Protein AF-A0A950PGY0-F1 (afdb_monomer_lite)

pLDDT: mean 86.56, std 7.6, range [52.53, 96.88]

Structure (mmCIF, N/CA/C/O backbone):
data_AF-A0A950PGY0-F1
#
_entry.id   AF-A0A950PGY0-F1
#
loop_
_atom_site.group_PDB
_atom_site.id
_atom_site.type_symbol
_atom_site.label_atom_id
_atom_site.label_alt_id
_atom_site.label_comp_id
_atom_site.label_asym_id
_atom_site.label_entity_id
_atom_site.label_seq_id
_atom_site.pdbx_PDB_ins_code
_atom_site.Cartn_x
_atom_site.Cartn_y
_atom_site.Cartn_z
_atom_site.occupancy
_atom_site.B_iso_or_equiv
_atom_site.auth_seq_id
_atom_site.auth_comp_id
_atom_site.auth_asym_id
_atom_site.auth_atom_id
_atom_site.pdbx_PDB_model_num
ATOM 1 N N . MET A 1 1 ? 44.277 -2.950 -33.069 1.00 60.06 1 MET A N 1
ATOM 2 C CA . MET A 1 1 ? 42.801 -3.054 -33.060 1.00 60.06 1 MET A CA 1
ATOM 3 C C . MET A 1 1 ? 42.271 -2.045 -34.072 1.00 60.06 1 MET A C 1
ATOM 5 O O . MET A 1 1 ? 42.643 -0.885 -33.977 1.00 60.06 1 MET A O 1
ATOM 9 N N . SER A 1 2 ? 41.558 -2.483 -35.113 1.00 79.00 2 SER A N 1
ATOM 10 C CA . SER A 1 2 ? 41.194 -1.608 -36.241 1.00 79.00 2 SER A CA 1
ATOM 11 C C . SER A 1 2 ? 40.131 -0.586 -35.817 1.00 79.00 2 SER A C 1
ATOM 13 O O . SER A 1 2 ? 39.161 -0.954 -35.153 1.00 79.00 2 SER A O 1
ATOM 15 N N . THR A 1 3 ? 40.296 0.686 -36.189 1.00 82.88 3 THR A N 1
ATOM 16 C CA . THR A 1 3 ? 39.386 1.803 -35.841 1.00 82.88 3 THR A CA 1
ATOM 17 C C . THR A 1 3 ? 37.932 1.519 -36.223 1.00 82.88 3 THR A C 1
ATOM 19 O O . THR A 1 3 ? 37.006 1.916 -35.519 1.00 82.88 3 THR A O 1
ATOM 22 N N . ARG A 1 4 ? 37.729 0.739 -37.290 1.00 85.56 4 ARG A N 1
ATOM 23 C CA . ARG A 1 4 ? 36.413 0.286 -37.755 1.00 85.56 4 ARG A CA 1
ATOM 24 C C . ARG A 1 4 ? 35.698 -0.618 -36.747 1.00 85.56 4 ARG A C 1
ATOM 26 O O . ARG A 1 4 ? 34.493 -0.491 -36.573 1.00 85.56 4 ARG A O 1
ATOM 33 N N . THR A 1 5 ? 36.429 -1.506 -36.074 1.00 89.31 5 THR A N 1
ATOM 34 C CA . THR A 1 5 ? 35.877 -2.405 -35.047 1.00 89.31 5 THR A CA 1
ATOM 35 C C . THR A 1 5 ? 35.500 -1.626 -33.791 1.00 89.31 5 THR A C 1
ATOM 37 O O . THR A 1 5 ? 34.451 -1.879 -33.213 1.00 89.31 5 THR A O 1
ATOM 40 N N . LEU A 1 6 ? 36.312 -0.635 -33.408 1.00 89.75 6 LEU A N 1
ATOM 41 C CA . LEU A 1 6 ? 36.041 0.220 -32.251 1.00 89.75 6 LEU A CA 1
ATOM 42 C C . LEU A 1 6 ? 34.741 1.022 -32.431 1.00 89.75 6 LEU A C 1
ATOM 44 O O . LEU A 1 6 ? 33.899 1.030 -31.537 1.00 89.75 6 LEU A O 1
ATOM 48 N N . LEU A 1 7 ? 34.545 1.639 -33.601 1.00 92.12 7 LEU A N 1
ATOM 49 C CA . LEU A 1 7 ? 33.322 2.390 -33.910 1.00 92.12 7 LEU A CA 1
ATOM 50 C C . LEU A 1 7 ? 32.073 1.500 -33.903 1.00 92.12 7 LEU A C 1
ATOM 52 O O . LEU A 1 7 ? 31.039 1.900 -33.376 1.00 92.12 7 LEU A O 1
ATOM 56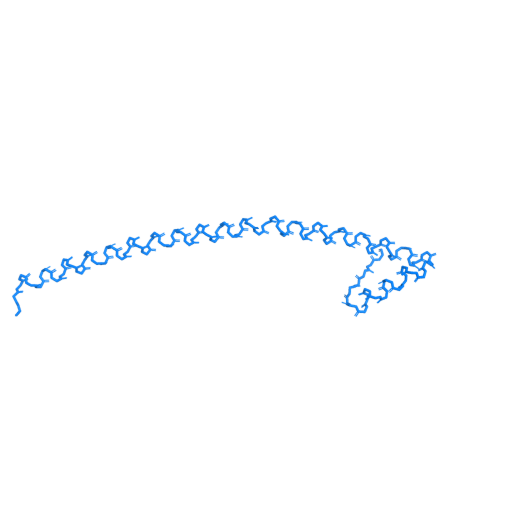 N N . LEU A 1 8 ? 32.177 0.280 -34.437 1.00 94.00 8 LEU A N 1
ATOM 57 C CA . LEU A 1 8 ? 31.086 -0.699 -34.432 1.00 94.00 8 LEU A CA 1
ATOM 58 C C . LEU A 1 8 ? 30.704 -1.126 -33.009 1.00 94.00 8 LEU A C 1
ATOM 60 O O . LEU A 1 8 ? 29.519 -1.163 -32.681 1.00 94.00 8 LEU A O 1
ATOM 64 N N . SER A 1 9 ? 31.693 -1.384 -32.150 1.00 93.44 9 SER A N 1
ATOM 65 C CA . SER A 1 9 ? 31.452 -1.711 -30.741 1.00 93.44 9 SER A CA 1
ATOM 66 C C . SER A 1 9 ? 30.783 -0.559 -29.991 1.00 93.44 9 SER A C 1
ATOM 68 O O . SER A 1 9 ? 29.847 -0.793 -29.231 1.00 93.44 9 SER A O 1
ATOM 70 N N . ILE A 1 10 ? 31.217 0.683 -30.231 1.00 94.56 10 ILE A N 1
ATOM 71 C CA . ILE A 1 10 ? 30.622 1.876 -29.608 1.00 94.56 10 ILE A CA 1
ATOM 72 C C . ILE A 1 10 ? 29.182 2.084 -30.088 1.00 94.56 10 ILE A C 1
ATOM 74 O O . ILE A 1 10 ? 28.304 2.352 -29.272 1.00 94.56 10 ILE A O 1
ATOM 78 N N . ALA A 1 11 ? 28.911 1.922 -31.385 1.00 94.50 11 ALA A N 1
ATOM 79 C CA . ALA A 1 11 ? 27.558 2.042 -31.928 1.00 94.50 11 ALA A CA 1
ATOM 80 C C . ALA A 1 11 ? 26.610 0.980 -31.346 1.00 94.50 11 ALA A C 1
ATOM 82 O O . ALA A 1 11 ? 25.476 1.287 -30.982 1.00 94.50 11 ALA A O 1
ATOM 83 N N . CYS A 1 12 ? 27.091 -0.258 -31.204 1.00 95.88 12 CYS A N 1
ATOM 84 C CA . CYS A 1 12 ? 26.324 -1.340 -30.593 1.00 95.88 12 CYS A CA 1
ATOM 85 C C . CYS A 1 12 ? 26.042 -1.061 -29.108 1.00 95.88 12 CYS A C 1
ATOM 87 O O . CYS A 1 12 ? 24.911 -1.213 -28.651 1.00 95.88 12 CYS A O 1
ATOM 89 N N . LEU A 1 13 ? 27.044 -0.567 -28.371 1.00 96.31 13 LEU A N 1
ATOM 90 C CA . LEU A 1 13 ? 26.880 -0.162 -26.976 1.00 96.31 13 LEU A CA 1
ATOM 91 C C . LEU A 1 13 ? 25.861 0.976 -26.834 1.00 96.31 13 LEU A C 1
ATOM 93 O O . LEU A 1 13 ? 24.994 0.911 -25.969 1.00 96.31 13 LEU A O 1
ATOM 97 N N . ALA A 1 14 ? 25.924 1.990 -27.698 1.00 96.25 14 ALA A N 1
ATOM 98 C CA . ALA A 1 14 ? 24.976 3.101 -27.684 1.00 96.25 14 ALA A CA 1
ATOM 99 C C . ALA A 1 14 ? 23.534 2.620 -27.917 1.00 96.25 14 ALA A C 1
ATOM 101 O O . ALA A 1 14 ? 22.626 3.028 -27.196 1.00 96.25 14 ALA A O 1
ATOM 102 N N . LEU A 1 15 ? 23.322 1.704 -28.867 1.00 96.88 15 LEU A N 1
ATOM 103 C CA . LEU A 1 15 ? 22.009 1.093 -29.105 1.00 96.88 15 LEU A CA 1
ATOM 104 C C . LEU A 1 15 ? 21.525 0.260 -27.912 1.00 96.88 15 LEU A C 1
ATOM 106 O O . LEU A 1 15 ? 20.355 0.350 -27.535 1.00 96.88 15 LEU A O 1
ATOM 110 N N . ALA A 1 16 ? 22.411 -0.515 -27.288 1.00 96.19 16 ALA A N 1
ATOM 111 C CA . ALA A 1 16 ? 22.080 -1.281 -26.089 1.00 96.19 16 ALA A CA 1
ATOM 112 C C . ALA A 1 16 ? 21.665 -0.361 -24.929 1.00 96.19 16 ALA A C 1
ATOM 114 O O . ALA A 1 16 ? 20.663 -0.612 -24.268 1.00 96.19 16 ALA A O 1
ATOM 115 N N . VAL A 1 17 ? 22.381 0.746 -24.720 1.00 96.44 17 VAL A N 1
ATOM 116 C CA . VAL A 1 17 ? 22.039 1.730 -23.682 1.00 96.44 17 VAL A CA 1
ATOM 117 C C . VAL A 1 17 ? 20.695 2.395 -23.971 1.00 96.44 17 VAL A C 1
ATOM 119 O O . VAL A 1 17 ? 19.882 2.527 -23.061 1.00 96.44 17 VAL A O 1
ATOM 122 N N . LEU A 1 18 ? 20.427 2.780 -25.222 1.00 96.69 18 LEU A N 1
ATOM 123 C CA . LEU A 1 18 ? 19.154 3.403 -25.595 1.00 96.69 18 LEU A CA 1
ATOM 124 C C . LEU A 1 18 ? 17.972 2.454 -25.386 1.00 96.69 18 LEU A C 1
ATOM 126 O O . LEU A 1 18 ? 16.987 2.834 -24.760 1.00 96.69 18 LEU A O 1
ATOM 130 N N . THR A 1 19 ? 18.088 1.210 -25.853 1.00 94.94 19 THR A N 1
ATOM 131 C 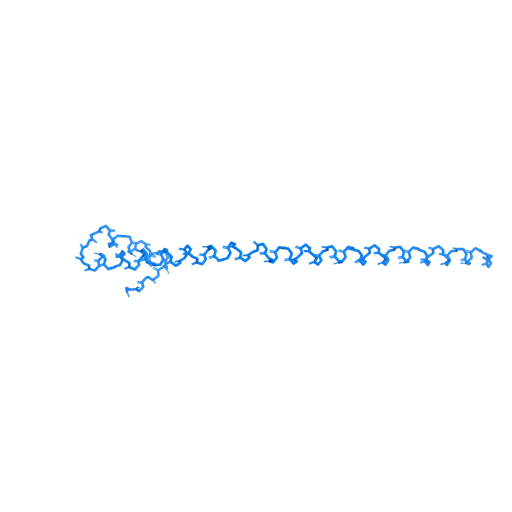CA . THR A 1 19 ? 17.037 0.196 -25.669 1.00 94.94 19 THR A CA 1
ATOM 132 C C . THR A 1 19 ? 16.804 -0.117 -24.194 1.00 94.94 19 THR A C 1
ATOM 134 O O . THR A 1 19 ? 15.655 -0.169 -23.755 1.00 94.94 19 THR A O 1
ATOM 137 N N . PHE A 1 20 ? 17.876 -0.240 -23.409 1.00 95.44 20 PHE A N 1
ATOM 138 C CA . PHE A 1 20 ? 17.786 -0.451 -21.968 1.00 95.44 20 PHE A CA 1
ATOM 139 C C . PHE A 1 20 ? 17.123 0.731 -21.248 1.00 95.44 20 PHE A C 1
ATOM 141 O O . PHE A 1 20 ? 16.242 0.527 -20.417 1.00 95.44 20 PHE A O 1
ATOM 148 N N . ALA A 1 21 ? 17.484 1.968 -21.599 1.00 94.06 21 ALA A N 1
ATOM 149 C CA . ALA A 1 21 ? 16.887 3.167 -21.015 1.00 94.06 21 ALA A CA 1
ATOM 150 C C . ALA A 1 21 ? 15.388 3.278 -21.332 1.00 94.06 21 ALA A C 1
ATOM 152 O O . ALA A 1 21 ? 14.593 3.598 -20.445 1.00 94.06 21 ALA A O 1
ATOM 153 N N . THR A 1 22 ? 14.980 2.978 -22.570 1.00 93.31 22 THR A N 1
ATOM 154 C CA . THR A 1 22 ? 13.560 2.942 -22.949 1.00 93.31 22 THR A CA 1
ATOM 155 C C . THR A 1 22 ? 12.807 1.877 -22.162 1.00 93.31 22 THR A C 1
ATOM 157 O O . THR A 1 22 ? 11.759 2.175 -21.594 1.00 93.31 22 THR A O 1
ATOM 160 N N . PHE A 1 23 ? 13.360 0.666 -22.070 1.00 93.38 23 PHE A N 1
ATOM 161 C CA . PHE A 1 23 ? 12.754 -0.424 -21.310 1.00 93.38 23 PHE A CA 1
ATOM 162 C C . PHE A 1 23 ? 12.578 -0.058 -19.829 1.00 93.38 23 PHE A C 1
ATOM 164 O O . PHE A 1 23 ? 11.468 -0.133 -19.306 1.00 93.38 23 PHE A O 1
ATOM 171 N N . PHE A 1 24 ? 13.637 0.433 -19.180 1.00 92.75 24 PHE A N 1
ATOM 172 C CA . PHE A 1 24 ? 13.600 0.850 -17.777 1.00 92.75 24 PHE A CA 1
ATOM 173 C C . PHE A 1 24 ? 12.577 1.967 -17.522 1.00 92.75 24 PHE A C 1
ATOM 175 O O . PHE A 1 24 ? 11.864 1.958 -16.519 1.00 92.75 24 PHE A O 1
ATOM 182 N N . THR A 1 25 ? 12.463 2.915 -18.453 1.00 92.12 25 THR A N 1
ATOM 183 C CA . THR A 1 25 ? 11.487 4.007 -18.351 1.00 92.12 25 THR A CA 1
ATOM 184 C C . THR A 1 25 ? 10.052 3.491 -18.472 1.00 92.12 25 THR A C 1
ATOM 186 O O . THR A 1 25 ? 9.189 3.903 -17.697 1.00 92.12 25 THR A O 1
ATOM 189 N N . CYS A 1 26 ? 9.785 2.574 -19.407 1.00 93.12 26 CYS A N 1
ATOM 190 C CA . CYS A 1 26 ? 8.469 1.951 -19.549 1.00 93.12 26 CYS A CA 1
ATOM 191 C C . CYS A 1 26 ? 8.072 1.162 -18.296 1.00 93.12 26 CYS A C 1
ATOM 193 O O . CYS A 1 26 ? 6.975 1.374 -17.781 1.00 93.12 26 CYS A O 1
ATOM 195 N N . GLU A 1 27 ? 8.966 0.319 -17.775 1.00 91.19 27 GLU A N 1
ATOM 196 C CA . GLU A 1 27 ? 8.719 -0.455 -16.550 1.00 91.19 27 GLU A CA 1
ATOM 197 C C . GLU A 1 27 ? 8.418 0.457 -15.355 1.00 91.19 27 GLU A C 1
ATOM 199 O O . GLU A 1 27 ? 7.428 0.255 -14.655 1.00 91.19 27 GLU A O 1
ATOM 204 N N . SER A 1 28 ? 9.182 1.540 -15.180 1.00 90.44 28 SER A N 1
ATOM 205 C CA . SER A 1 28 ? 8.952 2.501 -14.092 1.00 90.44 28 SER A CA 1
ATOM 206 C C . SER A 1 28 ? 7.570 3.170 -14.165 1.00 90.44 28 SER A C 1
ATOM 208 O O . SER A 1 28 ? 6.912 3.381 -13.141 1.00 90.44 28 SER A O 1
ATOM 210 N N . ILE A 1 29 ? 7.085 3.475 -15.375 1.00 93.00 29 ILE A N 1
ATOM 211 C CA . ILE A 1 29 ? 5.736 4.024 -15.574 1.00 93.00 29 ILE A CA 1
ATOM 212 C C . ILE A 1 29 ? 4.668 2.981 -15.224 1.00 93.00 29 ILE A C 1
ATOM 214 O O . ILE A 1 29 ? 3.678 3.315 -14.566 1.00 93.00 29 ILE A O 1
ATOM 218 N N . VAL A 1 30 ? 4.847 1.729 -15.649 1.00 93.50 30 VAL A N 1
ATOM 219 C CA . VAL A 1 30 ? 3.913 0.632 -15.346 1.00 93.50 30 VAL A CA 1
ATOM 220 C C . VAL A 1 30 ? 3.839 0.388 -13.840 1.00 93.50 30 VAL A C 1
ATOM 222 O O . VAL A 1 30 ? 2.741 0.356 -13.281 1.00 93.50 30 VAL A O 1
ATOM 225 N N . GLU A 1 31 ? 4.985 0.307 -13.169 1.00 90.06 31 GLU A N 1
ATOM 226 C CA . GLU A 1 31 ? 5.071 0.097 -11.724 1.00 90.06 31 GLU A CA 1
ATOM 227 C C . GLU A 1 31 ? 4.380 1.225 -10.948 1.00 90.06 31 GLU A C 1
ATOM 229 O O . GLU A 1 31 ? 3.567 0.974 -10.053 1.00 90.06 31 GLU A O 1
ATOM 234 N N . ARG A 1 32 ? 4.602 2.484 -11.349 1.00 91.44 32 ARG A N 1
ATOM 235 C CA . ARG A 1 32 ? 3.921 3.635 -10.743 1.00 91.44 32 ARG A CA 1
ATOM 236 C C . ARG A 1 32 ? 2.400 3.538 -10.873 1.00 91.44 32 ARG A C 1
ATOM 238 O O . ARG A 1 32 ? 1.687 3.835 -9.915 1.00 91.44 32 ARG A O 1
ATOM 245 N N . ASN A 1 33 ? 1.892 3.119 -12.029 1.00 90.62 33 ASN A N 1
ATOM 246 C CA . ASN A 1 33 ? 0.453 2.947 -12.236 1.00 90.62 33 ASN A CA 1
ATOM 247 C C . ASN A 1 33 ? -0.119 1.785 -11.412 1.00 90.62 33 ASN A C 1
ATOM 249 O O . ASN A 1 33 ? -1.213 1.911 -10.854 1.00 90.62 33 ASN A O 1
ATOM 253 N N . ALA A 1 34 ? 0.619 0.681 -11.279 1.00 87.62 34 ALA A N 1
ATOM 254 C CA . ALA A 1 34 ? 0.223 -0.444 -10.435 1.00 87.62 34 ALA A CA 1
ATOM 255 C C . ALA A 1 34 ? 0.134 -0.039 -8.952 1.00 87.62 34 ALA A C 1
ATOM 257 O O . ALA A 1 34 ? -0.846 -0.364 -8.273 1.00 87.62 34 ALA A O 1
ATOM 258 N N . LEU A 1 35 ? 1.101 0.745 -8.464 1.00 87.50 35 LEU A N 1
ATOM 259 C CA . LEU A 1 35 ? 1.091 1.283 -7.101 1.00 87.50 35 LEU A CA 1
ATOM 260 C C . LEU A 1 35 ? -0.091 2.229 -6.869 1.00 87.50 35 LEU A C 1
ATOM 262 O O . LEU A 1 35 ? -0.808 2.072 -5.883 1.00 87.50 35 LEU A O 1
ATOM 266 N N . LEU A 1 36 ? -0.348 3.166 -7.787 1.00 87.56 36 LEU A N 1
ATOM 267 C CA . LEU A 1 36 ? -1.498 4.076 -7.689 1.00 87.56 36 LEU A CA 1
ATOM 268 C C . LEU A 1 36 ? -2.831 3.322 -7.681 1.00 87.56 36 LEU A C 1
ATOM 270 O O . LEU A 1 36 ? -3.714 3.635 -6.884 1.00 87.56 36 LEU A O 1
ATOM 274 N N . THR A 1 37 ? -2.954 2.289 -8.513 1.00 88.31 37 THR A N 1
ATOM 275 C CA . THR A 1 37 ? -4.139 1.421 -8.545 1.00 88.31 37 THR A CA 1
ATOM 276 C C . THR A 1 37 ? -4.321 0.688 -7.219 1.00 88.31 37 THR A C 1
ATOM 278 O O . THR A 1 37 ? -5.431 0.616 -6.695 1.00 88.31 37 THR A O 1
ATOM 281 N N . THR A 1 38 ? -3.232 0.185 -6.636 1.00 83.88 38 THR A N 1
ATOM 282 C CA . THR A 1 38 ? -3.256 -0.502 -5.337 1.00 83.88 38 THR A CA 1
ATOM 283 C C . THR A 1 38 ? -3.639 0.451 -4.207 1.00 83.88 38 THR A C 1
ATOM 285 O O . THR A 1 38 ? -4.397 0.075 -3.318 1.00 83.88 38 THR A O 1
ATOM 288 N N . ILE A 1 39 ? -3.161 1.697 -4.238 1.00 81.81 39 ILE A N 1
ATOM 289 C CA . ILE A 1 39 ? -3.557 2.734 -3.277 1.00 81.81 39 ILE A CA 1
ATOM 290 C C . ILE A 1 39 ? -5.056 3.030 -3.406 1.00 81.81 39 ILE A C 1
ATOM 292 O O . ILE A 1 39 ? -5.769 2.958 -2.409 1.00 81.81 39 ILE A O 1
ATOM 296 N N . GLY A 1 40 ? -5.555 3.276 -4.621 1.00 80.31 40 GLY A N 1
ATOM 297 C CA . GLY A 1 40 ? -6.986 3.520 -4.845 1.00 80.31 40 GLY A CA 1
ATOM 298 C C . GLY A 1 40 ? -7.865 2.328 -4.448 1.00 80.31 40 GLY A C 1
ATOM 299 O O . GLY A 1 40 ? -8.938 2.499 -3.877 1.00 80.31 40 GLY A O 1
ATOM 300 N N . SER A 1 41 ? -7.375 1.105 -4.655 1.00 82.38 41 SER A N 1
ATOM 301 C CA . SER A 1 41 ? -8.089 -0.124 -4.279 1.00 82.38 41 SER A CA 1
ATOM 302 C C . SER A 1 41 ? -8.173 -0.345 -2.764 1.00 82.38 41 SER A C 1
ATOM 304 O O . SER A 1 41 ? -8.973 -1.163 -2.317 1.00 82.38 41 SER A O 1
ATOM 306 N N . GLN A 1 42 ? -7.371 0.362 -1.962 1.00 80.62 42 GLN A N 1
ATOM 307 C CA . GLN A 1 42 ? -7.397 0.263 -0.499 1.00 80.62 42 GLN A CA 1
ATOM 308 C C . GLN A 1 42 ? -8.403 1.216 0.152 1.00 80.62 42 GLN A C 1
ATOM 310 O O . GLN A 1 42 ? -8.813 0.974 1.287 1.00 80.62 42 GLN A O 1
ATOM 315 N N . GLU A 1 43 ? -8.850 2.259 -0.547 1.00 79.94 43 GLU A N 1
ATOM 316 C CA . GLU A 1 43 ? -9.747 3.269 0.023 1.00 79.94 43 GLU A CA 1
ATOM 317 C C . GLU A 1 43 ? -11.112 2.678 0.403 1.00 79.94 43 GLU A C 1
ATOM 319 O O . GLU A 1 43 ? -11.590 2.861 1.524 1.00 79.94 43 GLU A O 1
ATOM 324 N N . GLN A 1 44 ? -11.702 1.871 -0.481 1.00 81.62 44 GLN A N 1
ATOM 325 C CA . GLN A 1 44 ? -12.996 1.238 -0.234 1.00 81.62 44 GLN A CA 1
ATOM 326 C C . GLN A 1 44 ? -12.955 0.204 0.915 1.00 81.62 44 GLN A C 1
ATOM 328 O O . GLN A 1 44 ? -13.793 0.309 1.816 1.00 81.62 44 GLN A O 1
ATOM 333 N N . PRO A 1 45 ? -12.007 -0.756 0.969 1.00 80.62 45 PRO A N 1
ATOM 334 C CA . PRO A 1 45 ? -11.863 -1.652 2.117 1.00 80.62 45 PRO A CA 1
ATOM 335 C C . PRO A 1 45 ? -11.632 -0.918 3.442 1.00 80.62 45 PRO A C 1
ATOM 337 O O . PRO A 1 45 ? -12.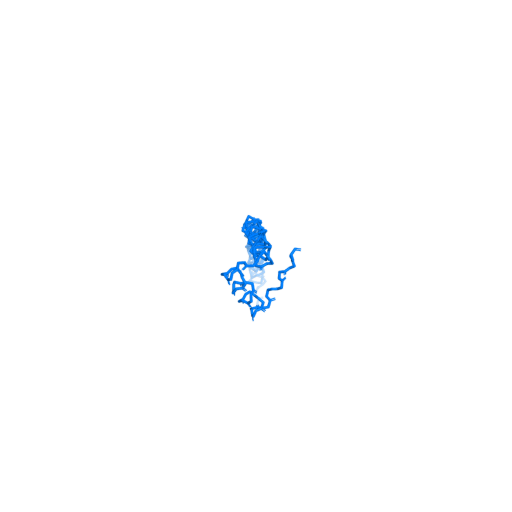215 -1.299 4.456 1.00 80.62 45 PRO A O 1
ATOM 340 N N . LEU A 1 46 ? -10.832 0.156 3.453 1.00 84.50 46 LEU A N 1
ATOM 341 C CA . LEU A 1 46 ? -10.606 0.965 4.6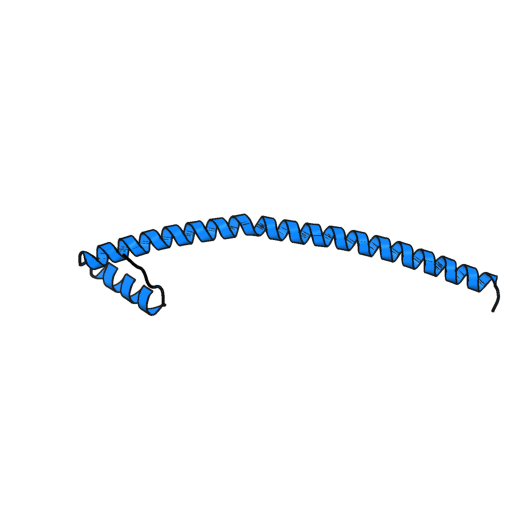57 1.00 84.50 46 LEU A CA 1
ATOM 342 C C . LEU A 1 46 ? -11.880 1.685 5.109 1.00 84.50 46 LEU A C 1
ATOM 344 O O . LEU A 1 46 ? -12.188 1.727 6.306 1.00 84.50 46 LEU A O 1
ATOM 348 N N . GLN A 1 47 ? -12.652 2.219 4.166 1.00 86.00 47 GLN A N 1
ATOM 349 C CA . GLN A 1 47 ? -13.929 2.856 4.462 1.00 86.00 47 GLN A CA 1
ATOM 350 C C . GLN A 1 47 ? -14.949 1.845 5.003 1.00 86.00 47 GLN A C 1
ATOM 352 O O . GLN A 1 47 ? -15.608 2.115 6.009 1.00 86.00 47 GLN A O 1
ATOM 357 N N . GLN A 1 48 ? -15.029 0.654 4.406 1.00 86.06 48 GLN A N 1
ATOM 358 C CA . GLN A 1 48 ? -15.870 -0.446 4.888 1.00 86.06 48 GLN A CA 1
ATOM 359 C C . GLN A 1 48 ? -15.449 -0.914 6.286 1.00 86.06 48 GLN A C 1
ATOM 361 O O . GLN A 1 48 ? -16.296 -1.041 7.168 1.00 86.06 48 GLN A O 1
ATOM 366 N N . ALA A 1 49 ? -14.149 -1.096 6.533 1.00 84.94 49 ALA A N 1
ATOM 367 C CA . ALA A 1 49 ? -13.629 -1.455 7.852 1.00 84.94 49 ALA A CA 1
ATOM 368 C C . ALA A 1 49 ? -13.972 -0.392 8.909 1.00 84.94 49 ALA A C 1
ATOM 370 O O . ALA A 1 49 ? -14.349 -0.729 10.032 1.00 84.94 49 ALA A O 1
ATOM 371 N N . THR A 1 50 ? -13.909 0.891 8.541 1.00 86.19 50 THR A N 1
ATOM 372 C CA . THR A 1 50 ? -14.303 2.003 9.418 1.00 86.19 50 THR A CA 1
ATOM 373 C C . THR A 1 50 ? -15.798 1.961 9.743 1.00 86.19 50 THR A C 1
ATOM 375 O O . THR A 1 50 ? -16.172 2.127 10.904 1.00 86.19 50 THR A O 1
ATOM 378 N N . GLN A 1 51 ? -16.656 1.685 8.755 1.00 89.19 51 GLN A N 1
ATOM 379 C CA . GLN A 1 51 ? -18.100 1.535 8.971 1.00 89.19 51 GLN A CA 1
ATOM 380 C C . GLN A 1 51 ? -18.423 0.339 9.873 1.00 89.19 51 GLN A C 1
ATOM 382 O O . GLN A 1 51 ? -19.199 0.484 10.816 1.00 89.19 51 GLN A O 1
ATOM 387 N N . VAL A 1 52 ? -17.798 -0.817 9.637 1.00 89.50 52 VAL A N 1
ATOM 388 C CA . VAL A 1 52 ? -17.970 -2.009 10.483 1.00 89.50 52 VAL A CA 1
ATOM 389 C C . VAL A 1 52 ? -17.519 -1.719 11.913 1.00 89.50 52 VAL A C 1
ATOM 391 O O . VAL A 1 52 ? -18.246 -2.022 12.856 1.00 89.50 52 VAL A O 1
ATOM 394 N N . LYS A 1 53 ? -16.366 -1.063 12.092 1.00 87.50 53 LYS A N 1
ATOM 395 C CA . LYS A 1 53 ? -15.888 -0.644 13.415 1.00 87.50 53 LYS A CA 1
ATOM 396 C C . LYS A 1 53 ? -16.902 0.256 14.125 1.00 87.50 53 LYS A C 1
ATOM 398 O O . LYS A 1 53 ? -17.139 0.063 15.314 1.00 87.50 53 LYS A O 1
ATOM 403 N N . ALA A 1 54 ? -17.497 1.216 13.418 1.00 87.12 54 ALA A N 1
ATOM 404 C CA . ALA A 1 54 ? -18.513 2.097 13.988 1.00 87.12 54 ALA A CA 1
ATOM 405 C C . ALA A 1 54 ? -19.763 1.316 14.428 1.00 87.12 54 ALA A C 1
ATOM 407 O O . ALA A 1 54 ? -20.211 1.487 15.557 1.00 87.12 54 ALA A O 1
ATOM 408 N N . GLN A 1 55 ? -20.268 0.408 13.587 1.00 88.19 55 GLN A N 1
ATOM 409 C CA . GLN A 1 55 ? -21.431 -0.431 13.905 1.00 88.19 55 GLN A CA 1
ATOM 410 C C . GLN A 1 55 ? -21.175 -1.345 15.110 1.00 88.19 55 GLN A C 1
ATOM 412 O O . GLN A 1 55 ? -22.003 -1.422 16.015 1.00 88.19 55 GLN A O 1
ATOM 417 N N . VAL A 1 56 ? -20.009 -1.998 15.158 1.00 88.06 56 VAL A N 1
ATOM 418 C CA . VAL A 1 56 ? -19.600 -2.825 16.305 1.00 88.06 56 VAL A CA 1
ATOM 419 C C . VAL A 1 56 ? -19.468 -1.975 17.567 1.00 88.06 56 VAL A C 1
ATOM 421 O O . VAL A 1 56 ? -19.889 -2.410 18.633 1.00 88.06 56 VAL A O 1
ATOM 424 N N . GLY A 1 57 ? -18.938 -0.755 17.455 1.00 85.81 57 GLY A N 1
ATOM 425 C CA . GLY A 1 57 ? -18.888 0.201 18.560 1.00 85.81 57 GLY A CA 1
ATOM 426 C C . GLY A 1 57 ? -20.277 0.535 19.104 1.00 85.81 57 GLY A C 1
ATOM 427 O O . GLY A 1 57 ? -20.489 0.443 20.308 1.00 85.81 57 GLY A O 1
ATOM 428 N N . THR A 1 58 ? -21.241 0.840 18.230 1.00 87.06 58 THR A N 1
ATOM 429 C CA . THR A 1 58 ? -22.633 1.105 18.630 1.00 87.06 58 THR A CA 1
ATOM 430 C C . THR A 1 58 ? -23.256 -0.092 19.342 1.00 87.06 58 THR A C 1
ATOM 432 O O . THR A 1 58 ? -23.787 0.070 20.438 1.00 87.06 58 THR A O 1
ATOM 435 N N . LEU A 1 59 ? -23.130 -1.296 18.774 1.00 86.62 59 LEU A N 1
ATOM 436 C CA . LEU A 1 59 ? -23.640 -2.524 19.393 1.00 86.62 59 LEU A CA 1
ATOM 437 C C . LEU A 1 59 ? -23.011 -2.770 20.765 1.00 86.62 59 LEU A C 1
ATOM 439 O O . LEU A 1 59 ? -23.699 -3.149 21.711 1.00 86.62 59 LEU A O 1
ATOM 443 N N . ALA A 1 60 ? -21.708 -2.536 20.889 1.00 86.88 60 ALA A N 1
ATOM 444 C CA . ALA A 1 60 ? -20.996 -2.696 22.144 1.00 86.88 60 ALA A CA 1
ATOM 445 C C . ALA A 1 60 ? -21.463 -1.686 23.202 1.00 86.88 60 ALA A C 1
ATOM 447 O O . ALA A 1 60 ? -21.685 -2.071 24.348 1.00 86.88 60 ALA A O 1
ATOM 448 N N . THR A 1 61 ? -21.671 -0.421 22.826 1.00 87.62 61 THR A N 1
ATOM 449 C CA . THR A 1 61 ? -22.221 0.613 23.716 1.00 87.62 61 THR A CA 1
ATOM 450 C C . THR A 1 61 ? -23.653 0.288 24.144 1.00 87.62 61 THR A C 1
ATOM 452 O O . THR A 1 61 ? -23.986 0.408 25.321 1.00 87.62 61 THR A O 1
ATOM 455 N N . GLU A 1 62 ? -24.513 -0.162 23.230 1.00 87.50 62 GLU A N 1
ATOM 456 C CA . GLU A 1 62 ? -25.875 -0.596 23.572 1.00 87.50 62 GLU A CA 1
ATOM 457 C C . GLU A 1 62 ? -25.864 -1.818 24.497 1.00 87.50 62 GLU A C 1
ATOM 459 O O . GLU A 1 62 ? -26.605 -1.860 25.478 1.00 87.50 62 GLU A O 1
ATOM 464 N N . THR A 1 63 ? -24.962 -2.769 24.253 1.00 87.38 63 THR A N 1
ATOM 465 C CA . THR A 1 63 ? -24.763 -3.931 25.130 1.00 87.38 63 THR A CA 1
ATOM 466 C C . THR A 1 63 ? -24.255 -3.503 26.509 1.00 87.38 63 THR A C 1
ATOM 468 O O . THR A 1 63 ? -24.730 -4.019 27.516 1.00 87.38 63 THR A O 1
ATOM 471 N N . ALA A 1 64 ? -23.360 -2.517 26.594 1.00 84.50 64 ALA A N 1
ATOM 472 C CA . ALA A 1 64 ? -22.926 -1.948 27.871 1.00 84.50 64 ALA A CA 1
ATOM 473 C C . ALA A 1 64 ? -24.094 -1.306 28.636 1.00 84.50 64 ALA A C 1
ATOM 475 O O . ALA A 1 64 ? -24.261 -1.565 29.827 1.00 84.50 64 ALA A O 1
ATOM 476 N N . LYS A 1 65 ? -24.971 -0.569 27.946 1.00 87.75 65 LYS A N 1
ATOM 477 C CA . LYS A 1 65 ? -26.189 -0.000 28.549 1.00 87.75 65 LYS A CA 1
ATOM 478 C C . LYS A 1 65 ? -27.156 -1.079 29.039 1.00 87.75 65 LYS A C 1
ATOM 480 O O . LYS A 1 65 ? -27.719 -0.943 30.121 1.00 87.75 65 LYS A O 1
ATOM 485 N N . LEU A 1 66 ? -27.336 -2.163 28.285 1.00 86.88 66 LEU A N 1
ATOM 486 C CA . LEU A 1 66 ? -28.149 -3.309 28.714 1.00 86.88 66 LEU A CA 1
ATOM 487 C C . LEU A 1 66 ? -27.538 -4.017 29.934 1.00 86.88 66 LEU A C 1
ATOM 489 O O . LEU A 1 66 ? -28.254 -4.390 30.864 1.00 86.88 66 LEU A O 1
ATOM 493 N N . ALA A 1 67 ? -26.210 -4.141 29.972 1.00 86.94 67 ALA A N 1
ATOM 494 C CA . ALA A 1 67 ? -25.489 -4.686 31.116 1.00 86.94 67 ALA A CA 1
ATOM 495 C C . ALA A 1 67 ? -25.680 -3.818 32.375 1.00 86.94 67 ALA A C 1
ATOM 497 O O . ALA A 1 67 ? -25.904 -4.353 33.464 1.00 86.94 67 ALA A O 1
ATOM 498 N N . GLU A 1 68 ? -25.651 -2.489 32.237 1.00 85.44 68 GLU A N 1
ATOM 499 C CA . GLU A 1 68 ? -25.948 -1.544 33.325 1.00 85.44 68 GLU A CA 1
ATOM 500 C C . GLU A 1 68 ? -27.400 -1.641 33.807 1.00 85.44 68 GLU 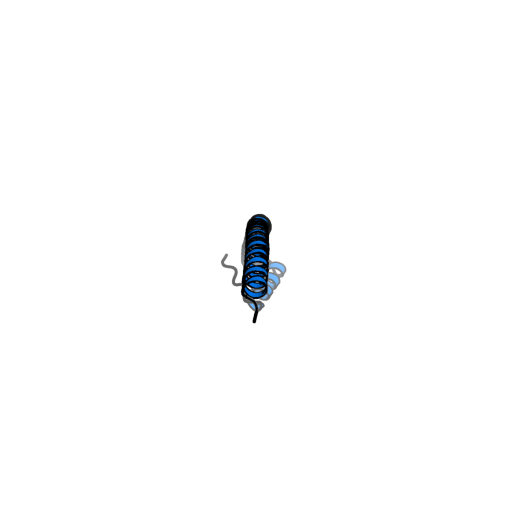A C 1
ATOM 502 O O . GLU A 1 68 ? -27.654 -1.585 35.010 1.00 85.44 68 GLU A O 1
ATOM 507 N N . GLN A 1 69 ? -28.345 -1.869 32.892 1.00 88.44 69 GLN A N 1
ATOM 508 C CA . GLN A 1 69 ? -29.763 -2.089 33.210 1.00 88.44 69 GLN A CA 1
ATOM 509 C C . GLN A 1 69 ? -30.036 -3.432 3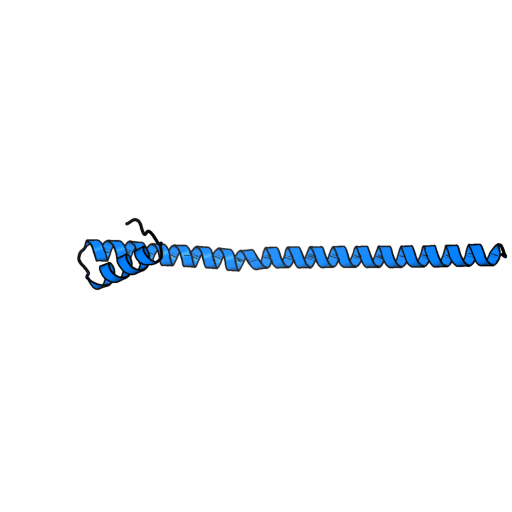3.909 1.00 88.44 69 GLN A C 1
ATOM 511 O O . GLN A 1 69 ? -31.150 -3.664 34.378 1.00 88.44 69 GLN A O 1
ATOM 516 N N . GLY A 1 70 ? -29.025 -4.297 34.038 1.00 83.25 70 GLY A N 1
ATOM 517 C CA . GLY A 1 70 ? -29.098 -5.530 34.820 1.00 83.25 70 GLY A CA 1
ATOM 518 C C . GLY A 1 70 ? -29.207 -6.813 34.000 1.00 83.25 70 GLY A C 1
ATOM 519 O O . GLY A 1 70 ? -29.334 -7.880 34.602 1.00 83.25 70 GLY A O 1
ATOM 520 N N . ASP A 1 71 ? -29.106 -6.748 32.670 1.00 88.06 71 ASP A N 1
ATOM 521 C CA . ASP A 1 71 ? -29.101 -7.941 31.823 1.00 88.06 71 ASP A CA 1
ATOM 522 C C . ASP A 1 71 ? -27.824 -8.776 32.050 1.00 88.06 71 ASP A C 1
ATOM 524 O O . ASP A 1 71 ? -26.696 -8.300 31.886 1.00 88.06 71 ASP A O 1
ATOM 528 N N . MET A 1 72 ? -27.992 -10.036 32.466 1.00 83.44 72 MET A N 1
ATOM 529 C CA . MET A 1 72 ? -26.861 -10.915 32.794 1.00 83.44 72 MET A CA 1
ATOM 530 C C . MET A 1 72 ? -26.086 -11.382 31.557 1.00 83.44 72 MET A C 1
ATOM 532 O O . MET A 1 72 ? -24.875 -11.591 31.649 1.00 83.44 72 MET A O 1
ATOM 536 N N . GLY A 1 73 ? -26.756 -11.533 30.411 1.00 83.50 73 GLY A N 1
ATOM 537 C CA . GLY A 1 73 ? -26.109 -11.924 29.159 1.00 83.50 73 GLY A CA 1
ATOM 538 C C . GLY A 1 73 ? -25.222 -10.803 28.624 1.00 83.50 73 GLY A C 1
ATOM 539 O O . GLY A 1 73 ? -24.064 -11.029 28.277 1.00 83.50 73 GLY A O 1
ATOM 540 N N . ALA A 1 74 ? -25.720 -9.570 28.657 1.00 83.44 74 ALA A N 1
ATOM 541 C CA . ALA A 1 74 ? -24.975 -8.380 28.274 1.00 83.44 74 ALA A CA 1
ATOM 542 C C . ALA A 1 74 ? -23.749 -8.148 29.176 1.00 83.44 74 ALA A C 1
ATOM 544 O O . ALA A 1 74 ? -22.675 -7.817 28.673 1.00 83.44 74 ALA A O 1
ATOM 545 N N . LYS A 1 75 ? -23.860 -8.396 30.491 1.00 83.06 75 LYS A N 1
ATOM 546 C CA . LYS A 1 75 ? -22.713 -8.339 31.420 1.00 83.06 75 LYS A CA 1
ATOM 547 C C . LYS A 1 75 ? -21.602 -9.319 31.045 1.00 83.06 75 LYS A C 1
ATOM 549 O O . LYS A 1 75 ? -20.444 -8.912 30.992 1.00 83.06 75 LYS A O 1
ATOM 554 N N . GLN A 1 76 ? -21.946 -10.571 30.731 1.00 86.62 76 GLN A N 1
ATOM 555 C CA . GLN A 1 76 ? -20.963 -11.565 30.279 1.00 86.62 76 GLN A CA 1
ATOM 556 C C . GLN A 1 76 ? -20.271 -11.143 28.982 1.00 86.62 76 GLN A C 1
ATOM 558 O O . GLN A 1 76 ? -19.062 -11.328 28.841 1.00 86.62 76 GLN A O 1
ATOM 563 N N . ILE A 1 77 ? -21.014 -10.547 28.047 1.00 85.06 77 ILE A N 1
ATOM 564 C CA . ILE A 1 77 ? -20.445 -10.050 26.791 1.00 85.06 77 ILE A CA 1
ATOM 565 C C . ILE A 1 77 ? -19.465 -8.900 27.067 1.00 85.06 77 ILE A C 1
ATOM 567 O O . ILE A 1 77 ? -18.338 -8.940 26.578 1.00 85.06 77 ILE A O 1
ATOM 571 N N . VAL A 1 78 ? -19.835 -7.919 27.896 1.00 85.88 78 VAL A N 1
ATOM 572 C CA . VAL A 1 78 ? -18.964 -6.782 28.257 1.00 85.88 78 VAL A CA 1
ATOM 573 C C . VAL A 1 78 ? -17.703 -7.241 28.997 1.00 85.88 78 VAL A C 1
ATOM 575 O O . VAL A 1 78 ? -16.606 -6.769 28.694 1.00 85.88 78 VAL A O 1
ATOM 578 N N . GLU A 1 79 ? -17.818 -8.188 29.931 1.00 84.69 79 GLU A N 1
ATOM 579 C CA . GLU A 1 79 ? -16.659 -8.779 30.615 1.00 84.69 79 GLU A CA 1
ATOM 580 C C . GLU A 1 79 ? -15.753 -9.550 29.651 1.00 84.69 79 GLU A C 1
ATOM 582 O O . GLU A 1 79 ? -14.528 -9.402 29.703 1.00 84.69 79 GLU A O 1
ATOM 587 N N . GLY A 1 80 ? -16.339 -10.309 28.721 1.00 85.75 80 GLY A N 1
ATOM 588 C CA . GLY A 1 80 ? -15.611 -10.977 27.646 1.00 85.75 80 GLY A CA 1
ATOM 589 C C . GLY A 1 80 ? -14.837 -9.986 26.773 1.00 85.75 80 GLY A C 1
ATOM 590 O O . GLY A 1 80 ? -13.642 -10.175 26.542 1.00 85.75 80 GLY A O 1
ATOM 591 N N . MET A 1 81 ? -15.466 -8.882 26.364 1.00 84.00 81 MET A N 1
ATOM 592 C CA . MET A 1 81 ? -14.809 -7.815 25.595 1.00 84.00 81 MET A CA 1
ATOM 593 C C . MET A 1 81 ? -13.666 -7.160 26.380 1.00 84.00 81 MET A C 1
ATOM 595 O O . MET A 1 81 ? -12.568 -6.977 25.847 1.00 84.00 81 MET A O 1
ATOM 599 N N . LYS A 1 82 ? -13.878 -6.893 27.674 1.00 84.56 82 LYS A N 1
ATOM 600 C CA . LYS A 1 82 ? -12.853 -6.345 28.570 1.00 84.56 82 LYS A CA 1
ATOM 601 C C . LYS A 1 82 ? -11.657 -7.289 28.722 1.00 84.56 82 LYS A C 1
ATOM 603 O O . LYS A 1 82 ? -10.519 -6.824 28.727 1.00 84.56 82 LYS A O 1
ATOM 608 N N . SER A 1 83 ? -11.892 -8.602 28.786 1.00 85.50 83 SER A N 1
ATOM 609 C CA . SER A 1 83 ? -10.825 -9.616 28.853 1.00 85.50 83 SER A CA 1
ATOM 610 C C . SER A 1 83 ? -9.942 -9.652 27.599 1.00 85.50 83 SER A C 1
ATOM 612 O O . SER A 1 83 ? -8.765 -9.991 27.683 1.00 85.50 83 SER A O 1
ATOM 614 N N . GLN A 1 84 ? -10.482 -9.231 26.451 1.00 84.38 84 GLN A N 1
ATOM 615 C CA . GLN A 1 84 ? -9.760 -9.107 25.180 1.00 84.38 84 GLN A CA 1
ATOM 616 C C . GLN A 1 84 ? -9.120 -7.718 24.989 1.00 84.38 84 GLN A C 1
ATOM 618 O O . GLN A 1 84 ? -8.619 -7.407 23.911 1.00 84.38 84 GLN A O 1
ATOM 623 N N . GLY A 1 85 ? -9.131 -6.868 26.023 1.00 80.44 85 GLY A N 1
ATOM 624 C CA . GLY A 1 85 ? -8.562 -5.519 25.985 1.00 80.44 85 GLY A CA 1
ATOM 625 C C . GLY A 1 85 ? -9.436 -4.479 25.277 1.00 80.44 85 GLY A C 1
ATOM 626 O O . GLY A 1 85 ? -8.993 -3.349 25.070 1.00 80.44 85 GLY A O 1
ATOM 627 N N . ILE A 1 86 ? -10.676 -4.822 24.920 1.00 78.88 86 ILE A N 1
ATOM 628 C CA . ILE A 1 86 ? -11.622 -3.894 24.300 1.00 78.88 86 ILE A CA 1
ATOM 629 C C . ILE A 1 86 ? -12.380 -3.175 25.418 1.00 78.88 86 ILE A C 1
ATOM 631 O O . ILE A 1 86 ? -13.339 -3.698 25.984 1.00 78.88 86 ILE A O 1
ATOM 635 N N . ASN A 1 87 ? -11.926 -1.967 25.761 1.00 74.00 87 ASN A N 1
ATOM 636 C CA . ASN A 1 87 ? -12.595 -1.136 26.757 1.00 74.00 87 ASN A CA 1
ATOM 637 C C . ASN A 1 87 ? -13.725 -0.330 26.104 1.00 74.00 87 ASN A C 1
ATOM 639 O O . ASN A 1 87 ? -13.473 0.666 25.428 1.00 74.00 87 ASN A O 1
ATOM 643 N N . ILE A 1 88 ? -14.962 -0.769 26.313 1.00 66.06 88 ILE A N 1
ATOM 644 C CA . ILE A 1 88 ? -16.162 -0.063 25.864 1.00 66.06 88 ILE A CA 1
ATOM 645 C C . ILE A 1 88 ? -16.550 0.943 26.947 1.00 66.06 88 ILE A C 1
ATOM 647 O O . ILE A 1 88 ? -16.822 0.555 28.082 1.00 66.06 88 ILE A O 1
ATOM 651 N N . GLN A 1 89 ? -16.524 2.233 26.615 1.00 60.16 89 GLN A N 1
ATOM 652 C CA . GLN A 1 89 ? -17.119 3.271 27.456 1.00 60.16 89 GLN A CA 1
ATOM 653 C C . GLN A 1 89 ? -18.617 3.385 27.119 1.00 60.16 89 GLN A C 1
ATOM 655 O O . GLN A 1 89 ? -18.951 3.382 25.928 1.00 60.16 89 GLN A O 1
ATOM 660 N N . PRO A 1 90 ? -19.501 3.403 28.133 1.00 52.53 90 PRO A N 1
ATOM 661 C CA . PRO A 1 90 ? -20.946 3.535 27.941 1.00 52.53 90 PRO A CA 1
ATOM 662 C C . PRO A 1 90 ? -21.363 4.898 27.363 1.00 52.53 90 PRO A C 1
ATOM 664 O O . PRO A 1 90 ? -20.603 5.881 27.535 1.00 52.53 90 PRO A O 1
#

Foldseek 3Di:
DDPVVVVVVVVVVVVVVVVVVVVVVVVVVVVVVVVVVVVVVVPVVVVVVVVVVVVVLVVLQVLVVVVVVPDPVSVVVQVVCVVVVNDRDD

Secondary structure (DSSP, 8-state):
--HHHHHHHHHHHHHHHHHHHHHHHHHHHHHHHHHHHHHHHHHHHHHHHHHHHHHHHHHHHHHHHHHHTT-HHHHHHHHHHHHTT-----

Sequence (90 aa):
MSTRTLLLSIACLALAVLTFATFFTCESIVERNALLTTIGSQEQPLQQATQVKAQVGTLATETAKLAEQGDMGAKQIVEGMKSQGINIQP

Radius of gyration: 31.59 Å; chains: 1; bounding box: 73×16×73 Å